Protein AF-A0AAN9YLI2-F1 (afdb_monomer)

InterPro domains:
  IPR013958 DASH complex subunit Dad1 [PF08649] (15-69)
  IPR013958 DASH complex subunit Dad1 [PTHR28025] (3-88)

Solvent-accessible surface area (backbone atoms only — not comparable to full-atom values): 8204 Å² total; per-residue (Å²): 133,84,82,82,79,77,79,74,50,72,69,58,53,52,52,51,51,53,53,50,52,52,51,51,52,51,49,50,54,51,48,54,52,50,53,54,49,51,56,50,49,50,55,51,49,52,51,51,50,55,57,55,59,66,45,52,64,55,52,54,50,52,54,50,48,51,55,52,54,57,51,72,78,44,90,67,84,81,95,80,81,86,80,85,76,88,75,81,84,74,87,72,88,82,75,90,77,82,89,85,90,80,88,88,88,85,89,85,91,80,81,90,83,87,83,90,80,85,83,88,134

Structure (mmCIF, N/CA/C/O backbone):
data_AF-A0AAN9YLI2-F1
#
_entry.id   AF-A0AAN9YLI2-F1
#
loop_
_atom_site.group_PDB
_atom_site.id
_atom_site.type_symbol
_atom_site.label_atom_id
_atom_site.label_alt_id
_atom_site.label_comp_id
_atom_site.label_asym_id
_atom_site.label_entity_id
_atom_site.label_seq_id
_atom_site.pdbx_PDB_ins_code
_atom_site.Cartn_x
_atom_site.Cartn_y
_atom_site.Cartn_z
_atom_site.occupancy
_atom_site.B_iso_or_equiv
_atom_site.auth_seq_id
_atom_site.auth_comp_id
_atom_site.auth_asym_id
_atom_site.auth_atom_id
_atom_site.pdbx_PDB_model_num
ATOM 1 N N . MET A 1 1 ? 0.345 6.510 54.091 1.00 55.94 1 MET A N 1
ATOM 2 C CA . MET A 1 1 ? -0.099 6.912 52.740 1.00 55.94 1 MET A CA 1
ATOM 3 C C . MET A 1 1 ? -1.144 5.903 52.299 1.00 55.94 1 MET A C 1
ATOM 5 O O . MET A 1 1 ? -0.810 4.732 52.203 1.00 55.94 1 MET A O 1
ATOM 9 N N . ALA A 1 2 ? -2.412 6.303 52.198 1.00 44.94 2 ALA A N 1
ATOM 10 C CA . ALA A 1 2 ? -3.506 5.386 51.888 1.00 44.94 2 ALA A CA 1
ATOM 11 C C . ALA A 1 2 ? -3.611 5.195 50.369 1.00 44.94 2 ALA A C 1
ATOM 13 O O . ALA A 1 2 ? -3.833 6.158 49.639 1.00 44.94 2 ALA A O 1
ATOM 14 N N . THR A 1 3 ? -3.440 3.959 49.907 1.00 52.34 3 THR A N 1
ATOM 15 C CA . THR A 1 3 ? -3.709 3.551 48.526 1.00 52.34 3 THR A CA 1
ATOM 16 C C . THR A 1 3 ? -5.212 3.649 48.276 1.00 52.34 3 THR A C 1
ATOM 18 O O . THR A 1 3 ? -5.990 2.857 48.809 1.00 52.34 3 THR A O 1
ATOM 21 N N . THR A 1 4 ? -5.644 4.632 47.490 1.00 53.22 4 THR A N 1
ATOM 22 C CA . THR A 1 4 ? -7.037 4.759 47.050 1.00 53.22 4 THR A CA 1
ATOM 23 C C . THR A 1 4 ? -7.334 3.657 46.037 1.00 53.22 4 THR A C 1
ATOM 25 O O . THR A 1 4 ? -7.030 3.795 44.854 1.00 53.22 4 THR A O 1
ATOM 28 N N . THR A 1 5 ? -7.903 2.544 46.498 1.00 59.53 5 THR A N 1
ATOM 29 C CA . THR A 1 5 ? -8.489 1.537 45.606 1.00 59.53 5 THR A CA 1
ATOM 30 C C . THR A 1 5 ? -9.765 2.141 45.028 1.00 59.53 5 THR A C 1
ATOM 32 O O . THR A 1 5 ? -10.775 2.265 45.717 1.00 59.53 5 THR A O 1
ATOM 35 N N . SER A 1 6 ? -9.694 2.608 43.785 1.00 60.03 6 SER A N 1
ATOM 36 C CA . SER A 1 6 ? -10.828 3.118 43.023 1.00 60.03 6 SER A CA 1
ATOM 37 C C . SER A 1 6 ? -11.744 1.952 42.652 1.00 60.03 6 SER A C 1
ATOM 39 O O . SER A 1 6 ? -11.537 1.262 41.658 1.00 60.03 6 SER A O 1
ATOM 41 N N . THR A 1 7 ? -12.762 1.709 43.475 1.00 61.25 7 THR A N 1
ATOM 42 C CA . THR A 1 7 ? -13.832 0.749 43.186 1.00 61.25 7 THR A CA 1
ATOM 43 C C . THR A 1 7 ? -14.615 1.241 41.965 1.00 61.25 7 THR A C 1
ATOM 45 O O . THR A 1 7 ? -15.494 2.094 42.082 1.00 61.25 7 THR A O 1
ATOM 48 N N . SER A 1 8 ? -14.269 0.758 40.769 1.00 64.88 8 SER A N 1
ATOM 49 C CA . SER A 1 8 ? -15.009 1.062 39.545 1.00 64.88 8 SER A CA 1
ATOM 50 C C . SER A 1 8 ? -16.401 0.432 39.622 1.00 64.88 8 SER A C 1
ATOM 52 O O . SER A 1 8 ? -16.560 -0.776 39.804 1.00 64.88 8 SER A O 1
ATOM 54 N N . THR A 1 9 ? -17.447 1.253 39.524 1.00 74.94 9 THR A N 1
ATOM 55 C CA . THR A 1 9 ? -18.830 0.767 39.477 1.00 74.94 9 THR A CA 1
ATOM 56 C C . THR A 1 9 ? -19.055 -0.034 38.190 1.00 74.94 9 THR A C 1
ATOM 58 O O . THR A 1 9 ? -18.521 0.339 37.142 1.00 74.94 9 THR A O 1
ATOM 61 N N . PRO A 1 10 ? -19.877 -1.098 38.204 1.00 78.44 10 PRO A N 1
ATOM 62 C CA . PRO A 1 10 ? -20.119 -1.941 37.028 1.00 78.44 10 PRO A CA 1
ATOM 63 C C . PRO A 1 10 ? -20.593 -1.156 35.791 1.00 78.44 10 PRO A C 1
ATOM 65 O O . PRO A 1 10 ? -20.222 -1.502 34.674 1.00 78.44 10 PRO A O 1
ATOM 68 N N . ALA A 1 11 ? -21.316 -0.046 35.980 1.00 79.31 11 ALA A N 1
ATOM 69 C CA . ALA A 1 11 ? -21.704 0.867 34.901 1.00 79.31 11 ALA A CA 1
ATOM 70 C C . ALA A 1 11 ? -20.503 1.571 34.235 1.00 79.31 11 ALA A C 1
ATOM 72 O O . ALA A 1 11 ? -20.458 1.682 33.013 1.00 79.31 11 ALA A O 1
ATOM 73 N N . SER A 1 12 ? -19.501 1.997 35.015 1.00 82.19 12 SER A N 1
ATOM 74 C CA . SER A 1 12 ? -18.269 2.580 34.463 1.00 82.19 12 SER A CA 1
ATOM 75 C C . SER A 1 12 ? -17.465 1.543 33.680 1.00 82.19 12 SER A C 1
ATOM 77 O O . SER A 1 12 ? -17.004 1.827 32.580 1.00 82.19 12 SER A O 1
ATOM 79 N N . ARG A 1 13 ? -17.378 0.305 34.187 1.00 86.62 13 ARG A N 1
ATOM 80 C CA . ARG A 1 13 ? -16.730 -0.807 33.479 1.00 86.62 13 ARG A CA 1
ATOM 81 C C . ARG A 1 13 ? -17.413 -1.116 32.143 1.00 86.62 13 ARG A C 1
ATOM 83 O O . ARG A 1 13 ? -16.719 -1.293 31.149 1.00 86.62 13 ARG A O 1
ATOM 90 N N . ALA A 1 14 ? -18.746 -1.154 32.113 1.00 90.56 14 ALA A N 1
ATOM 91 C CA . ALA A 1 14 ? -19.507 -1.387 30.885 1.00 90.56 14 ALA A CA 1
ATOM 92 C C . ALA A 1 14 ? -19.271 -0.285 29.837 1.00 90.56 14 ALA A C 1
ATOM 94 O O . ALA A 1 14 ? -19.071 -0.586 28.663 1.00 90.56 14 ALA A O 1
ATOM 95 N N . TYR A 1 15 ? -19.215 0.977 30.273 1.00 94.94 15 TYR A N 1
ATOM 96 C CA . TYR A 1 15 ? -18.879 2.109 29.408 1.00 94.94 15 TYR A CA 1
ATOM 97 C C . TYR A 1 15 ? -17.466 1.987 28.808 1.00 94.94 15 TYR A C 1
ATOM 99 O O . TYR A 1 15 ? -17.289 2.168 27.603 1.00 94.94 15 TYR A O 1
ATOM 107 N N . PHE A 1 16 ? -16.465 1.616 29.617 1.00 95.56 16 PHE A N 1
ATOM 108 C CA . PHE 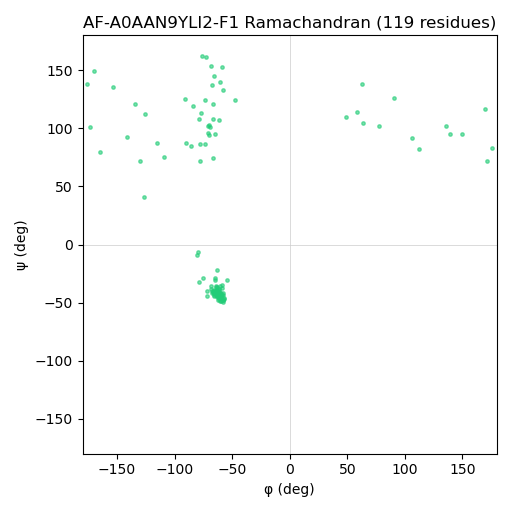A 1 16 ? -15.102 1.399 29.117 1.00 95.56 16 PHE A CA 1
ATOM 109 C C . PHE A 1 16 ? -15.023 0.256 28.102 1.00 95.56 16 PHE A C 1
ATOM 111 O O . PHE A 1 16 ? -14.323 0.391 27.101 1.00 95.56 16 PHE A O 1
ATOM 118 N N . GLU A 1 17 ? -15.753 -0.842 28.315 1.00 95.12 17 GLU A N 1
ATOM 119 C CA . GLU A 1 17 ? -15.755 -1.964 27.370 1.00 95.12 17 GLU A CA 1
ATOM 120 C C . GLU A 1 17 ? -16.425 -1.590 26.042 1.00 95.12 17 GLU A C 1
ATOM 122 O O . GLU A 1 17 ? -15.926 -1.940 24.974 1.00 95.12 17 GLU A O 1
ATOM 127 N N . GLN A 1 18 ? -17.504 -0.804 26.089 1.00 96.75 18 GLN A N 1
ATOM 128 C CA . GLN A 1 18 ? -18.143 -0.273 24.886 1.00 96.75 18 GLN A CA 1
ATOM 129 C C . GLN A 1 18 ? -17.186 0.626 24.093 1.00 96.75 18 GLN A C 1
ATOM 131 O O . GLN A 1 18 ? -17.057 0.473 22.877 1.00 96.75 18 GLN A O 1
ATOM 136 N N . GLN A 1 19 ? -16.494 1.548 24.768 1.00 97.25 19 GLN A N 1
ATOM 137 C CA . GLN A 1 19 ? -15.560 2.457 24.105 1.00 97.25 19 GLN A CA 1
ATOM 138 C C . GLN A 1 19 ? -14.326 1.718 23.572 1.00 97.25 19 GLN A C 1
ATOM 140 O O . GLN A 1 19 ? -13.855 2.018 22.476 1.00 97.25 19 GLN A O 1
ATOM 145 N N . ARG A 1 20 ? -13.852 0.697 24.293 1.00 96.44 20 ARG A N 1
ATOM 146 C CA . ARG A 1 20 ? -12.822 -0.227 23.809 1.00 96.44 20 ARG A CA 1
ATOM 147 C C . ARG A 1 20 ? -13.279 -0.949 22.541 1.00 96.44 20 ARG A C 1
ATOM 149 O O . ARG A 1 20 ? -12.516 -1.001 21.584 1.00 96.44 20 ARG A O 1
ATOM 156 N N . GLY A 1 21 ? -14.508 -1.464 22.513 1.00 96.88 21 GLY A N 1
ATOM 157 C CA . GLY A 1 21 ? -15.085 -2.103 21.330 1.00 96.88 21 GLY A CA 1
ATOM 158 C C . GLY A 1 21 ? -15.158 -1.160 20.127 1.00 96.88 21 GLY A C 1
ATOM 159 O O . GLY A 1 21 ? -14.752 -1.542 19.032 1.00 96.88 21 GLY A O 1
ATOM 160 N N . ALA A 1 22 ? -15.592 0.086 20.341 1.00 97.50 22 ALA A N 1
ATOM 161 C CA . ALA A 1 22 ? -15.625 1.110 19.295 1.00 97.50 22 ALA A CA 1
ATOM 162 C C . ALA A 1 22 ? -14.223 1.405 18.733 1.00 97.50 22 ALA A C 1
ATOM 164 O O . ALA A 1 22 ? -14.023 1.340 17.523 1.00 97.50 22 ALA A O 1
ATOM 165 N N . LEU A 1 23 ? -13.235 1.628 19.608 1.00 98.25 23 LEU A N 1
ATOM 166 C CA . LEU A 1 23 ? -11.846 1.869 19.204 1.00 98.25 23 LEU A CA 1
ATOM 167 C C . LEU A 1 23 ? -11.241 0.672 18.461 1.00 98.25 23 LEU A C 1
ATOM 169 O O . LEU A 1 23 ? -10.537 0.856 17.475 1.00 98.25 23 LEU A O 1
ATOM 173 N N . ILE A 1 24 ? -11.525 -0.560 18.894 1.00 98.25 24 ILE A N 1
ATOM 174 C CA . ILE A 1 24 ? -11.076 -1.767 18.184 1.00 98.25 24 ILE A CA 1
ATOM 175 C C . ILE A 1 24 ? -11.709 -1.844 16.788 1.00 98.25 24 ILE A C 1
ATOM 177 O O . ILE A 1 24 ? -11.017 -2.196 15.835 1.00 98.25 24 ILE A O 1
ATOM 181 N N . GLY A 1 25 ? -12.987 -1.481 16.648 1.00 98.38 25 GLY A N 1
ATOM 182 C CA . GLY A 1 25 ? -13.658 -1.411 15.347 1.00 98.38 25 GLY A CA 1
ATOM 183 C C . GLY A 1 25 ? -13.041 -0.363 14.414 1.00 98.38 25 GLY A C 1
ATOM 184 O O . GLY A 1 25 ? -12.801 -0.641 13.237 1.00 98.38 25 GLY A O 1
ATOM 185 N N . GLU A 1 26 ? -12.713 0.817 14.942 1.00 98.25 26 GLU A N 1
ATOM 186 C CA . GLU A 1 26 ? -12.003 1.860 14.191 1.00 98.25 26 GLU A CA 1
ATOM 187 C C . GLU A 1 26 ? -10.603 1.397 13.766 1.00 98.25 26 GLU A C 1
ATOM 189 O O . GLU A 1 26 ? -10.215 1.572 12.608 1.00 98.25 26 GLU A O 1
ATOM 194 N N . ILE A 1 27 ? -9.868 0.740 14.670 1.00 98.25 27 ILE A N 1
ATOM 195 C CA . ILE A 1 27 ? -8.554 0.159 14.374 1.00 98.25 27 ILE A CA 1
ATOM 196 C C . ILE A 1 27 ? -8.674 -0.880 13.254 1.00 98.25 27 ILE A C 1
ATOM 198 O O . ILE A 1 27 ? -7.922 -0.802 12.284 1.00 98.25 27 ILE A O 1
ATOM 202 N N . ALA A 1 28 ? -9.631 -1.806 13.335 1.00 98.38 28 ALA A N 1
ATOM 203 C CA . ALA A 1 28 ? -9.853 -2.817 12.300 1.00 98.38 28 ALA A CA 1
ATOM 204 C C . ALA A 1 28 ? -10.124 -2.177 10.928 1.00 98.38 28 ALA A C 1
ATOM 206 O O . ALA A 1 28 ? -9.448 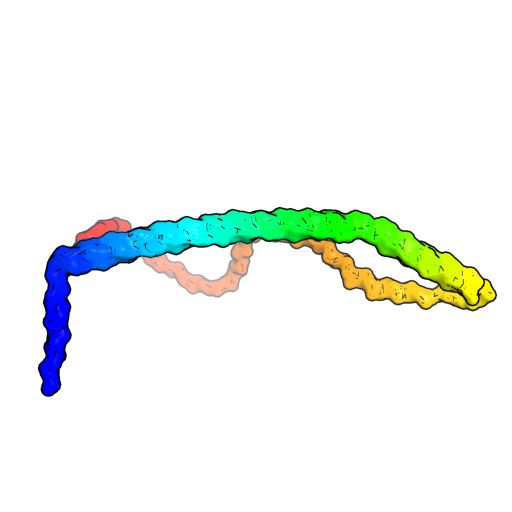-2.501 9.953 1.00 98.38 28 ALA A O 1
ATOM 207 N N . THR A 1 29 ? -11.012 -1.179 10.883 1.00 98.38 29 THR A N 1
ATOM 208 C CA . THR A 1 29 ? -11.314 -0.421 9.656 1.00 98.38 29 THR A CA 1
ATOM 209 C C . THR A 1 29 ? -10.062 0.271 9.100 1.00 98.38 29 THR A C 1
ATOM 211 O O . THR A 1 29 ? -9.797 0.250 7.898 1.00 98.38 29 THR A O 1
ATOM 214 N N . SER A 1 30 ? -9.239 0.863 9.971 1.00 98.19 30 SER A N 1
ATOM 215 C CA . SER A 1 30 ? -7.985 1.499 9.552 1.00 98.19 30 SER A CA 1
ATOM 216 C C . SER A 1 30 ? -6.983 0.492 8.970 1.00 98.19 30 SER A C 1
ATOM 218 O O . SER A 1 30 ? -6.319 0.793 7.977 1.00 98.19 30 SER A O 1
ATOM 220 N N . PHE A 1 31 ? -6.918 -0.725 9.520 1.00 98.12 31 PHE A N 1
ATOM 221 C CA . PHE A 1 31 ? -6.077 -1.795 8.988 1.00 98.12 31 PHE A CA 1
ATOM 222 C C . PHE A 1 31 ? -6.564 -2.291 7.628 1.00 98.12 31 PHE A C 1
ATOM 224 O O . PHE A 1 31 ? -5.740 -2.494 6.739 1.00 98.12 31 PHE A O 1
ATOM 231 N N . GLU A 1 32 ? -7.874 -2.420 7.421 1.00 98.38 32 GLU A N 1
ATOM 232 C CA . GLU A 1 32 ? -8.439 -2.753 6.108 1.00 98.38 32 GLU A CA 1
ATOM 233 C C . GLU A 1 32 ? -8.043 -1.716 5.049 1.00 98.38 32 GLU A C 1
ATOM 235 O O . GLU A 1 32 ? -7.602 -2.079 3.954 1.00 98.38 32 GLU A O 1
ATOM 240 N N . HIS A 1 33 ? -8.103 -0.425 5.391 1.00 98.44 33 HIS A N 1
ATOM 241 C CA . HIS A 1 33 ? -7.624 0.640 4.508 1.00 98.44 33 HIS A CA 1
ATOM 242 C C . HIS A 1 33 ? -6.123 0.522 4.214 1.00 98.44 33 HIS A C 1
ATOM 244 O O . HIS A 1 33 ? -5.714 0.670 3.061 1.00 98.44 33 HIS A O 1
ATOM 250 N N . VAL A 1 34 ? -5.289 0.235 5.219 1.00 98.50 34 VAL A N 1
ATOM 251 C CA . VAL A 1 34 ? -3.842 0.030 5.021 1.00 98.50 34 VAL A CA 1
ATOM 252 C C . VAL A 1 34 ? -3.578 -1.163 4.099 1.00 98.50 34 VAL A C 1
ATOM 254 O O . VAL A 1 34 ? -2.790 -1.034 3.163 1.00 98.50 34 VAL A O 1
ATOM 257 N N . LEU A 1 35 ? -4.268 -2.288 4.294 1.00 98.50 35 LEU A N 1
ATOM 258 C CA . LEU A 1 35 ? -4.139 -3.474 3.442 1.00 98.50 35 LEU A CA 1
ATOM 259 C C . LEU A 1 35 ? -4.553 -3.181 1.994 1.00 98.50 35 LEU A C 1
ATOM 261 O O . LEU A 1 35 ? -3.832 -3.533 1.057 1.00 98.50 35 LEU A O 1
ATOM 265 N N . ALA A 1 36 ? -5.671 -2.480 1.797 1.00 98.44 36 ALA A N 1
ATOM 266 C CA . ALA A 1 36 ? -6.107 -2.047 0.472 1.00 98.44 36 ALA A CA 1
ATOM 267 C C . ALA A 1 36 ? -5.073 -1.123 -0.195 1.00 98.44 36 ALA A C 1
ATOM 269 O O . ALA A 1 36 ? -4.765 -1.281 -1.381 1.00 98.44 36 ALA A O 1
ATOM 270 N N . ASN A 1 37 ? -4.491 -0.198 0.571 1.00 98.31 37 ASN A N 1
ATOM 271 C CA . ASN A 1 37 ? -3.457 0.713 0.087 1.00 98.31 37 ASN A CA 1
ATOM 272 C C . ASN A 1 37 ? -2.166 -0.022 -0.297 1.00 98.31 37 ASN A C 1
ATOM 274 O O . ASN A 1 37 ? -1.598 0.284 -1.344 1.00 98.31 37 ASN A O 1
ATOM 278 N N . ILE A 1 38 ? -1.726 -1.010 0.489 1.00 98.25 38 ILE A N 1
ATOM 279 C CA . ILE A 1 38 ? -0.545 -1.832 0.176 1.00 98.25 38 ILE A CA 1
ATOM 280 C C . ILE A 1 38 ? -0.772 -2.631 -1.108 1.00 98.25 38 ILE A C 1
ATOM 282 O O . ILE A 1 38 ? 0.081 -2.623 -1.994 1.00 98.25 38 ILE A O 1
ATOM 286 N N . ASN A 1 39 ? -1.942 -3.253 -1.258 1.00 97.94 39 ASN A N 1
ATOM 287 C CA . ASN A 1 39 ? -2.284 -3.985 -2.477 1.00 97.94 39 ASN A CA 1
ATOM 288 C C . ASN A 1 39 ? -2.296 -3.068 -3.709 1.00 97.94 39 ASN A C 1
ATOM 290 O O . ASN A 1 39 ? -1.824 -3.451 -4.780 1.00 97.94 39 ASN A O 1
ATOM 294 N N . LYS A 1 40 ? -2.797 -1.835 -3.566 1.00 98.25 40 LYS A N 1
ATOM 295 C CA . LYS A 1 40 ? -2.754 -0.833 -4.638 1.00 98.25 40 LYS A CA 1
ATOM 296 C C . LYS A 1 40 ? -1.321 -0.409 -4.964 1.00 98.25 40 LYS A C 1
ATOM 298 O O . LYS A 1 40 ? -0.972 -0.319 -6.137 1.00 98.25 40 LYS A O 1
ATOM 303 N N . LEU A 1 41 ? -0.499 -0.160 -3.946 1.00 98.12 41 LEU A N 1
ATOM 304 C CA . LEU A 1 41 ? 0.905 0.200 -4.122 1.00 98.12 41 LEU A CA 1
ATOM 305 C C . LEU A 1 41 ? 1.675 -0.901 -4.854 1.00 98.12 41 LEU A C 1
ATOM 307 O O . LEU A 1 41 ? 2.422 -0.595 -5.776 1.00 98.12 41 LEU A O 1
ATOM 311 N N . ASN A 1 42 ? 1.458 -2.163 -4.487 1.00 98.19 42 ASN A N 1
ATOM 312 C CA . ASN A 1 42 ? 2.102 -3.301 -5.132 1.00 98.19 42 ASN A CA 1
ATOM 313 C C . ASN A 1 42 ? 1.789 -3.341 -6.641 1.00 98.19 42 ASN A C 1
ATOM 315 O O . ASN A 1 42 ? 2.712 -3.317 -7.450 1.00 98.19 42 ASN A O 1
ATOM 319 N N . ARG A 1 43 ? 0.510 -3.224 -7.027 1.00 98.19 43 ARG A N 1
ATOM 320 C CA . ARG A 1 43 ? 0.111 -3.136 -8.447 1.00 98.19 43 ARG A CA 1
ATOM 321 C C . ARG A 1 43 ? 0.744 -1.950 -9.172 1.00 98.19 43 ARG A C 1
ATOM 323 O O . ARG A 1 43 ? 1.096 -2.054 -10.342 1.00 98.19 43 ARG A O 1
ATOM 330 N N . ASN A 1 44 ? 0.883 -0.813 -8.490 1.00 97.69 44 ASN A N 1
ATOM 331 C CA . ASN A 1 44 ? 1.551 0.350 -9.067 1.00 97.69 44 ASN A CA 1
ATOM 332 C C . ASN A 1 44 ? 3.045 0.081 -9.304 1.00 97.69 44 ASN A C 1
ATOM 334 O O . ASN A 1 44 ? 3.569 0.503 -10.329 1.00 97.69 44 ASN A O 1
ATOM 338 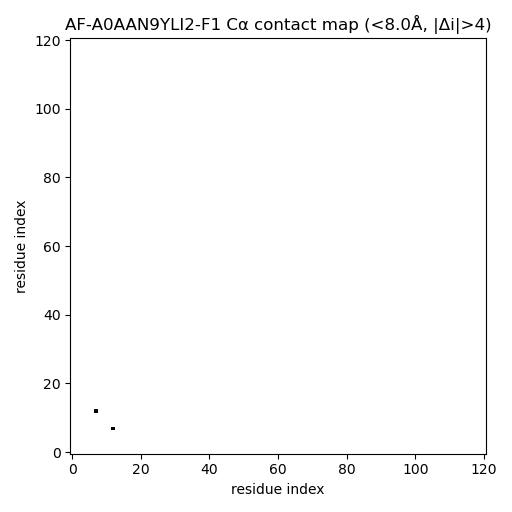N N . LEU A 1 45 ? 3.729 -0.615 -8.390 1.00 97.88 45 LEU A N 1
ATOM 339 C CA . LEU A 1 45 ? 5.133 -0.997 -8.567 1.00 97.88 45 LEU A CA 1
ATOM 340 C C . LEU A 1 45 ? 5.299 -1.988 -9.718 1.00 97.88 45 LEU A C 1
ATOM 342 O O . LEU A 1 45 ? 6.180 -1.794 -10.549 1.00 97.88 45 LEU A O 1
ATOM 346 N N . GLU A 1 46 ? 4.427 -2.990 -9.818 1.00 96.94 46 GLU A N 1
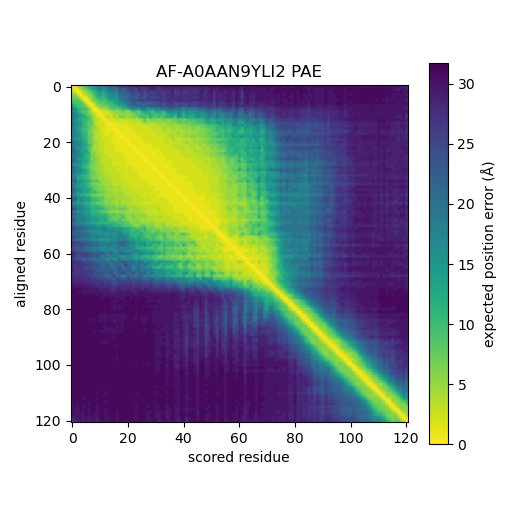ATOM 347 C CA . GLU A 1 46 ? 4.406 -3.917 -10.956 1.00 96.94 46 GLU A CA 1
ATOM 348 C C . GLU A 1 46 ? 4.204 -3.172 -12.281 1.00 96.94 46 GLU A C 1
ATOM 350 O O . GLU A 1 46 ? 4.928 -3.420 -13.244 1.00 96.94 46 GLU A O 1
ATOM 355 N N . ALA A 1 47 ? 3.281 -2.205 -12.323 1.00 96.19 47 ALA A N 1
ATOM 356 C CA . ALA A 1 47 ? 3.063 -1.372 -13.502 1.00 96.19 47 ALA A CA 1
ATOM 357 C C . ALA A 1 47 ? 4.298 -0.524 -13.855 1.00 96.19 47 ALA A C 1
ATOM 359 O O . ALA A 1 47 ? 4.660 -0.429 -15.026 1.00 96.19 47 ALA A O 1
ATOM 360 N N . VAL A 1 48 ? 4.970 0.068 -12.861 1.00 95.88 48 VAL A N 1
ATOM 361 C CA . VAL A 1 48 ? 6.204 0.843 -13.079 1.00 95.88 48 VAL A CA 1
ATOM 362 C C . VAL A 1 48 ? 7.341 -0.049 -13.577 1.00 95.88 48 VAL A C 1
ATOM 364 O O . VAL A 1 48 ? 8.046 0.350 -14.498 1.00 95.88 48 VAL A O 1
ATOM 367 N N . ILE A 1 49 ? 7.505 -1.253 -13.024 1.00 92.56 49 ILE A N 1
ATOM 368 C CA . ILE A 1 49 ? 8.511 -2.225 -13.483 1.00 92.56 49 ILE A CA 1
ATOM 369 C C . ILE A 1 49 ? 8.218 -2.657 -14.922 1.00 92.56 49 ILE A C 1
ATOM 371 O O . ILE A 1 49 ? 9.129 -2.684 -15.746 1.00 92.56 49 ILE A O 1
ATOM 375 N N . ALA A 1 50 ? 6.953 -2.941 -15.245 1.00 93.19 50 ALA A N 1
ATOM 376 C CA . ALA A 1 50 ? 6.546 -3.291 -16.601 1.00 93.19 50 ALA A CA 1
ATOM 377 C C . ALA A 1 50 ? 6.902 -2.177 -17.598 1.00 93.19 50 ALA A C 1
ATOM 379 O O . ALA A 1 50 ? 7.541 -2.454 -18.606 1.00 93.19 50 ALA A O 1
ATOM 380 N N . VAL A 1 51 ? 6.583 -0.916 -17.280 1.00 89.44 51 VAL A N 1
ATOM 381 C CA . VAL A 1 51 ? 6.985 0.243 -18.099 1.00 89.44 51 VAL A CA 1
ATOM 382 C C . VAL A 1 51 ? 8.510 0.397 -18.153 1.00 89.44 51 VAL A C 1
ATOM 384 O O . VAL A 1 51 ? 9.050 0.744 -19.197 1.00 89.44 51 VAL A O 1
ATOM 387 N N . GLY A 1 52 ? 9.218 0.114 -17.058 1.00 88.50 52 GLY A N 1
ATOM 388 C CA . GLY A 1 52 ? 10.681 0.120 -17.006 1.00 88.50 52 GLY A CA 1
ATOM 389 C C . GLY A 1 52 ? 11.317 -0.832 -18.022 1.00 88.50 52 GLY A C 1
ATOM 390 O O . GLY A 1 52 ? 12.264 -0.453 -18.707 1.00 88.50 52 GLY A O 1
ATOM 391 N N . ASN A 1 53 ? 10.751 -2.031 -18.179 1.00 89.31 53 ASN A N 1
ATOM 392 C CA . ASN A 1 53 ? 11.227 -3.016 -19.152 1.00 89.31 53 ASN A CA 1
ATOM 393 C C . ASN A 1 53 ? 11.053 -2.552 -20.608 1.00 89.31 53 ASN A C 1
ATOM 395 O O . ASN A 1 53 ? 11.880 -2.889 -21.455 1.00 89.31 53 ASN A O 1
ATOM 399 N N . GLU A 1 54 ? 10.038 -1.735 -20.906 1.00 90.50 54 GLU A N 1
ATOM 400 C CA . GLU A 1 54 ? 9.818 -1.189 -22.257 1.00 90.50 54 GLU A CA 1
ATOM 401 C C . GLU A 1 54 ? 10.974 -0.276 -22.720 1.00 90.50 54 GLU A C 1
ATOM 403 O O . GLU A 1 54 ? 11.211 -0.111 -23.921 1.00 90.50 54 GLU A O 1
ATOM 408 N N . PHE A 1 55 ? 11.762 0.274 -21.787 1.00 89.31 55 PHE A N 1
ATOM 409 C CA . PHE A 1 55 ? 12.940 1.084 -22.109 1.00 89.31 55 PHE A CA 1
ATOM 410 C C . PHE A 1 55 ? 14.187 0.269 -22.484 1.00 89.31 55 PHE A C 1
ATOM 412 O O . PHE A 1 55 ? 15.155 0.861 -22.958 1.00 89.31 55 PHE A O 1
ATOM 419 N N . SER A 1 56 ? 14.170 -1.066 -22.374 1.00 85.81 56 SER A N 1
ATOM 420 C CA . SER A 1 56 ? 15.293 -1.917 -22.815 1.00 85.81 56 SER A CA 1
ATOM 421 C C . SER A 1 56 ? 15.602 -1.740 -24.311 1.00 85.81 56 SER A C 1
ATOM 423 O O . SER A 1 56 ? 16.759 -1.713 -24.727 1.00 85.81 56 SER A O 1
ATOM 425 N N . SER A 1 57 ? 14.572 -1.515 -25.133 1.00 85.50 57 SER A N 1
ATOM 426 C CA . SER A 1 57 ? 14.754 -1.195 -26.555 1.00 85.50 57 SER A CA 1
ATOM 427 C C . SER A 1 57 ? 15.495 0.133 -26.775 1.00 85.50 57 SER A C 1
ATOM 429 O O . SER A 1 57 ? 16.304 0.246 -27.693 1.00 85.50 57 SER A O 1
ATOM 431 N N . VAL A 1 58 ? 15.264 1.126 -25.911 1.00 88.25 58 VAL A N 1
ATOM 432 C CA . VAL A 1 58 ? 15.932 2.435 -25.953 1.00 88.25 58 VAL A CA 1
ATOM 433 C C . VAL A 1 58 ? 17.388 2.310 -25.508 1.00 88.25 58 VAL A C 1
ATOM 435 O O . VAL A 1 58 ? 18.264 2.896 -26.135 1.00 88.25 58 VAL A O 1
ATOM 438 N N . GLU A 1 59 ? 17.668 1.509 -24.483 1.00 87.25 59 GLU A N 1
ATOM 439 C CA . GLU A 1 59 ? 19.036 1.179 -24.060 1.00 87.25 59 GLU A CA 1
ATOM 440 C C . GLU A 1 59 ? 19.844 0.537 -25.200 1.00 87.25 59 GLU A C 1
ATOM 442 O O . GLU A 1 59 ? 20.946 0.993 -25.512 1.00 87.25 59 GLU A O 1
ATOM 447 N N . ALA A 1 60 ? 19.269 -0.450 -25.895 1.00 89.25 60 ALA A N 1
ATOM 448 C CA . ALA A 1 60 ? 19.914 -1.087 -27.043 1.00 89.25 60 ALA A CA 1
ATOM 449 C C . ALA A 1 60 ? 20.207 -0.091 -28.182 1.00 89.25 60 ALA A C 1
ATOM 451 O O . ALA A 1 60 ? 21.246 -0.178 -28.844 1.00 89.25 60 ALA A O 1
ATOM 452 N N . LEU A 1 61 ? 19.319 0.886 -28.401 1.00 88.56 61 LEU A N 1
ATOM 453 C CA . LEU A 1 61 ? 19.532 1.948 -29.386 1.00 88.56 61 LEU A CA 1
ATOM 454 C C . LEU A 1 61 ? 20.679 2.881 -28.989 1.00 88.56 61 LEU A C 1
ATOM 456 O O . LEU A 1 61 ? 21.493 3.220 -29.846 1.00 88.56 61 LEU A O 1
ATOM 460 N N . TRP A 1 62 ? 20.786 3.260 -27.714 1.00 91.75 62 TRP A N 1
ATOM 461 C CA . TRP A 1 62 ? 21.914 4.067 -27.239 1.00 91.75 62 TRP A CA 1
ATOM 462 C C . TRP A 1 62 ? 23.240 3.307 -27.314 1.00 91.75 62 TRP A C 1
ATOM 464 O O . TRP A 1 62 ? 24.226 3.881 -27.766 1.00 91.75 62 TRP A O 1
ATOM 474 N N . SER A 1 63 ? 23.254 2.013 -26.989 1.00 88.50 63 SER A N 1
ATOM 475 C CA . SER A 1 63 ? 24.435 1.155 -27.169 1.00 88.50 63 SER A CA 1
ATOM 476 C C . SER A 1 63 ? 24.849 1.047 -28.644 1.00 88.50 63 SER A C 1
ATOM 478 O O . SER A 1 63 ? 26.031 1.136 -28.988 1.00 88.50 63 SER A O 1
ATOM 480 N N . THR A 1 64 ? 23.871 0.931 -29.545 1.00 85.75 64 THR A N 1
ATOM 481 C CA . THR A 1 64 ? 24.124 0.925 -30.993 1.00 85.75 64 THR A CA 1
ATOM 482 C C . THR A 1 64 ? 24.695 2.264 -31.454 1.00 85.75 64 THR A C 1
ATOM 484 O O . THR A 1 64 ? 25.645 2.291 -32.232 1.00 85.75 64 THR A O 1
ATOM 487 N N . PHE A 1 65 ? 24.142 3.374 -30.964 1.00 87.19 65 PHE A N 1
ATOM 488 C CA . PHE A 1 65 ? 24.630 4.713 -31.273 1.00 87.19 65 PHE A CA 1
ATOM 489 C C . PHE A 1 65 ? 26.070 4.916 -30.789 1.00 87.19 65 PHE A C 1
ATOM 491 O O . PHE A 1 65 ? 26.911 5.339 -31.576 1.00 87.19 65 PHE A O 1
ATOM 498 N N . GLU A 1 66 ? 26.381 4.548 -29.544 1.00 87.06 66 GLU A N 1
ATOM 499 C CA . GLU A 1 66 ? 27.746 4.593 -29.005 1.00 87.06 66 GLU A CA 1
ATOM 500 C C . GLU A 1 66 ? 28.711 3.766 -29.862 1.00 87.06 66 GLU A C 1
ATOM 502 O O . GLU A 1 66 ? 29.764 4.257 -30.259 1.00 87.06 66 GLU A O 1
ATOM 507 N N . THR A 1 67 ? 28.313 2.548 -30.234 1.00 86.69 67 THR A N 1
ATOM 508 C CA . THR A 1 67 ? 29.119 1.668 -31.093 1.00 86.69 67 THR A CA 1
ATOM 509 C C . THR A 1 67 ? 29.381 2.287 -32.470 1.00 86.69 67 THR A C 1
ATOM 511 O O . THR A 1 67 ? 30.473 2.138 -33.015 1.00 86.69 67 THR A O 1
ATOM 514 N N . VAL A 1 68 ? 28.398 2.981 -33.055 1.00 85.00 68 VAL A N 1
ATOM 515 C CA . VAL A 1 68 ? 28.541 3.648 -34.361 1.00 85.00 68 VAL A CA 1
ATOM 516 C C . VAL A 1 68 ? 29.444 4.876 -34.257 1.00 85.00 68 VAL A C 1
ATOM 518 O O . VAL A 1 68 ? 30.344 5.022 -35.080 1.00 85.00 68 VAL A O 1
ATOM 521 N N . MET A 1 69 ? 29.275 5.702 -33.225 1.00 84.19 69 MET A N 1
ATOM 522 C CA . MET A 1 69 ? 30.128 6.873 -32.997 1.00 84.19 69 MET A CA 1
ATOM 523 C C . MET A 1 69 ? 31.581 6.467 -32.706 1.00 84.19 69 MET A C 1
ATOM 525 O O . MET A 1 69 ? 32.505 7.025 -33.291 1.00 84.19 69 MET A O 1
ATOM 529 N N . ALA A 1 70 ? 31.793 5.428 -31.892 1.00 78.38 70 ALA A N 1
ATOM 530 C CA . ALA A 1 70 ? 33.121 4.876 -31.622 1.00 78.38 70 ALA A CA 1
ATOM 531 C C . ALA A 1 70 ? 33.777 4.262 -32.873 1.00 78.38 70 ALA A C 1
ATOM 533 O O . ALA A 1 70 ? 35.001 4.247 -32.996 1.00 78.38 70 ALA A O 1
ATOM 534 N N . LYS A 1 71 ? 32.973 3.761 -33.820 1.00 71.94 71 LYS A N 1
ATOM 535 C CA . LYS A 1 71 ? 33.455 3.194 -35.085 1.00 71.94 71 LYS A CA 1
ATOM 536 C C . LYS A 1 71 ? 33.831 4.265 -36.112 1.00 71.94 71 LYS A C 1
ATOM 538 O O . LYS A 1 71 ? 34.754 4.036 -36.888 1.00 71.94 71 LYS A O 1
ATOM 543 N N . GLU A 1 72 ? 33.151 5.411 -36.123 1.00 64.12 72 GLU A N 1
ATOM 544 C CA . GLU A 1 72 ? 33.483 6.540 -37.008 1.00 64.12 72 GLU A CA 1
ATOM 545 C C . GLU A 1 72 ? 34.722 7.317 -36.534 1.00 64.12 72 GLU A C 1
ATOM 547 O O . GLU A 1 72 ? 35.472 7.840 -37.357 1.00 64.12 72 GLU A O 1
ATOM 552 N N . GLU A 1 73 ? 34.997 7.334 -35.228 1.00 61.34 73 GLU A N 1
ATOM 553 C CA . GLU A 1 73 ? 36.221 7.925 -34.661 1.00 61.34 73 GLU A CA 1
ATOM 554 C C . GLU A 1 73 ? 37.451 6.993 -34.752 1.00 61.34 73 GLU A C 1
ATOM 556 O O . GLU A 1 73 ? 38.576 7.424 -34.495 1.00 61.34 73 GLU A O 1
ATOM 561 N N . GLY A 1 74 ? 37.252 5.727 -35.143 1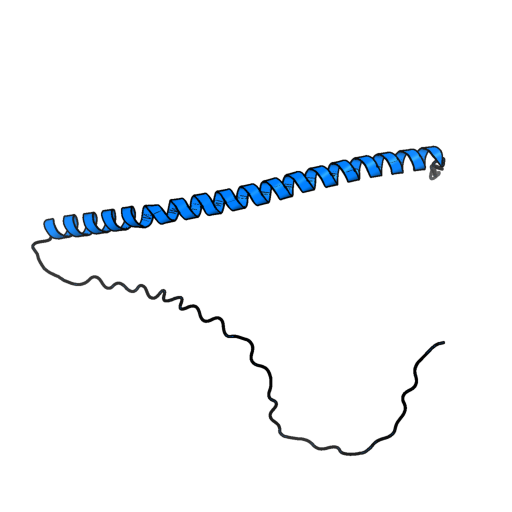.00 54.47 74 GLY A N 1
ATOM 562 C CA . GLY A 1 74 ? 38.227 4.639 -35.039 1.00 54.47 74 GLY A CA 1
ATOM 563 C C . GLY A 1 74 ? 38.516 3.885 -36.340 1.00 54.47 74 GLY A C 1
ATOM 564 O O . GLY A 1 74 ? 38.678 2.663 -36.313 1.00 54.47 74 GLY A O 1
ATOM 565 N N . GLU A 1 75 ? 38.641 4.570 -37.481 1.00 50.44 75 GLU A N 1
ATOM 566 C CA . GLU A 1 75 ? 39.418 4.024 -38.607 1.00 50.44 75 GLU A CA 1
ATOM 567 C C . GLU A 1 75 ? 40.909 3.951 -38.208 1.00 50.44 75 GLU A C 1
ATOM 569 O O . GLU A 1 75 ? 41.734 4.771 -38.606 1.00 50.44 75 GLU A O 1
ATOM 574 N N . GLY A 1 76 ? 41.244 2.979 -37.354 1.00 49.06 76 GLY A N 1
ATOM 575 C CA . GLY A 1 76 ? 42.576 2.800 -36.785 1.00 49.06 76 GLY A CA 1
ATOM 576 C C . GLY A 1 76 ? 42.628 1.744 -35.680 1.00 49.06 76 GLY A C 1
ATOM 577 O O . GLY A 1 76 ? 42.826 2.095 -34.530 1.00 49.06 76 GLY A O 1
ATOM 578 N N . GLU A 1 77 ? 42.499 0.473 -36.078 1.00 48.53 77 GLU A N 1
ATOM 579 C CA . GLU A 1 77 ? 43.037 -0.734 -35.414 1.00 48.53 77 GLU A CA 1
ATOM 580 C C . GLU A 1 77 ? 42.559 -1.114 -33.990 1.00 48.53 77 GLU A C 1
ATOM 582 O O . GLU A 1 77 ? 42.528 -0.320 -33.062 1.00 48.53 77 GLU A O 1
ATOM 587 N N . GLY A 1 78 ? 42.323 -2.420 -33.786 1.00 43.44 78 GLY A N 1
ATOM 588 C CA . GLY A 1 78 ? 42.421 -3.040 -32.457 1.00 43.44 78 GLY A CA 1
ATOM 589 C C . GLY A 1 78 ? 41.110 -3.529 -31.850 1.00 43.44 78 GLY A C 1
ATOM 590 O O . GLY A 1 78 ? 40.512 -2.902 -30.986 1.00 43.44 78 GLY A O 1
ATOM 591 N N . GLN A 1 79 ? 40.708 -4.725 -32.260 1.00 54.25 79 GLN A N 1
ATOM 592 C CA . GLN A 1 79 ? 39.788 -5.581 -31.526 1.00 54.25 79 GLN A CA 1
ATOM 593 C C . GLN A 1 79 ? 40.398 -5.935 -30.161 1.00 54.25 79 GLN A C 1
ATOM 595 O O . GLN A 1 79 ? 41.314 -6.740 -30.133 1.00 54.25 79 GLN A O 1
ATOM 600 N N . GLU A 1 80 ? 39.904 -5.369 -29.055 1.00 53.75 80 GLU A N 1
ATOM 601 C CA . GLU A 1 80 ? 40.113 -5.897 -27.694 1.00 53.75 80 GLU A CA 1
ATOM 602 C C . GLU A 1 80 ? 39.127 -5.251 -26.697 1.00 53.75 80 GLU A C 1
ATOM 604 O O . GLU A 1 80 ? 39.440 -4.331 -25.950 1.00 53.75 80 GLU A O 1
ATOM 609 N N . GLY A 1 81 ? 37.889 -5.750 -26.697 1.00 45.22 81 GLY A N 1
ATOM 610 C CA . GLY A 1 81 ? 36.891 -5.495 -25.658 1.00 45.22 81 GLY A CA 1
ATOM 611 C C . GLY A 1 81 ? 36.567 -6.806 -24.954 1.00 45.22 81 GLY A C 1
ATOM 612 O O . GLY A 1 81 ? 35.682 -7.545 -25.374 1.00 45.22 81 GLY A O 1
ATOM 613 N N . ARG A 1 82 ? 37.351 -7.134 -23.929 1.00 53.50 82 ARG A N 1
ATOM 614 C CA . ARG A 1 82 ? 37.119 -8.259 -23.023 1.00 53.50 82 ARG A CA 1
ATOM 615 C C . ARG A 1 82 ? 35.892 -7.953 -22.163 1.00 53.50 82 ARG A C 1
ATOM 617 O O . ARG A 1 82 ? 36.000 -7.205 -21.198 1.00 53.50 82 ARG A O 1
ATOM 624 N N . ASP A 1 83 ? 34.753 -8.538 -22.514 1.00 46.25 83 ASP A N 1
ATOM 625 C CA . ASP A 1 83 ? 33.541 -8.503 -21.695 1.00 46.25 83 ASP A CA 1
ATOM 626 C C . ASP A 1 83 ? 33.538 -9.712 -20.740 1.00 46.25 83 ASP A C 1
ATOM 628 O O . ASP A 1 83 ? 33.060 -10.804 -21.056 1.00 46.25 83 ASP A O 1
ATOM 632 N N . ASP A 1 84 ? 34.169 -9.540 -19.576 1.00 49.72 84 ASP A N 1
ATOM 633 C CA . ASP A 1 84 ? 34.020 -10.444 -18.432 1.00 49.72 84 ASP A CA 1
ATOM 634 C C . ASP A 1 84 ? 32.676 -10.137 -17.733 1.00 49.72 84 ASP A C 1
ATOM 636 O O . ASP A 1 84 ? 32.649 -9.605 -16.626 1.00 49.72 84 ASP A O 1
ATOM 640 N N . ASN A 1 85 ? 31.548 -10.503 -18.351 1.00 44.12 85 ASN A N 1
ATOM 641 C CA . ASN A 1 85 ? 30.245 -10.539 -17.678 1.00 44.12 85 ASN A CA 1
ATOM 642 C C . ASN A 1 85 ? 29.782 -11.989 -17.476 1.00 44.12 85 ASN A C 1
ATOM 644 O O . ASN A 1 85 ? 28.905 -12.516 -18.164 1.00 44.12 85 ASN A O 1
ATOM 648 N N . LYS A 1 86 ? 30.389 -12.667 -16.496 1.00 49.41 86 LYS A N 1
ATOM 649 C CA . LYS A 1 86 ? 29.812 -13.884 -15.914 1.00 49.41 86 LYS A CA 1
ATOM 650 C C . LYS A 1 86 ? 28.705 -13.487 -14.939 1.00 49.41 86 LYS A C 1
ATOM 652 O O . LYS A 1 86 ? 28.938 -13.420 -13.738 1.00 49.41 86 LYS A O 1
ATOM 657 N N . HIS A 1 87 ? 27.493 -13.311 -15.449 1.00 39.81 87 HIS A N 1
ATOM 658 C CA . HIS A 1 87 ? 26.277 -13.474 -14.654 1.00 39.81 87 HIS A CA 1
ATOM 659 C C . HIS A 1 87 ? 25.309 -14.394 -15.401 1.00 39.81 87 HIS A C 1
ATOM 661 O O . HIS A 1 87 ? 24.286 -13.992 -15.941 1.00 39.81 87 HIS A O 1
ATOM 667 N N . ALA A 1 88 ? 25.671 -15.677 -15.437 1.00 42.34 88 ALA A N 1
ATOM 668 C CA . ALA A 1 88 ? 24.718 -16.744 -15.683 1.00 42.34 88 ALA A CA 1
ATOM 669 C C . ALA A 1 88 ? 24.083 -17.129 -14.337 1.00 42.34 88 ALA A C 1
ATOM 671 O O . ALA A 1 88 ? 24.534 -18.065 -13.681 1.00 42.34 88 ALA A O 1
ATOM 672 N N . GLU A 1 89 ? 23.038 -16.410 -13.916 1.00 45.47 89 GLU A N 1
ATOM 673 C CA . GLU A 1 89 ? 22.030 -17.019 -13.043 1.00 45.47 89 GLU A CA 1
ATOM 674 C C . GLU A 1 89 ? 21.192 -17.966 -13.906 1.00 45.47 89 GLU A C 1
ATOM 676 O O . GLU A 1 89 ? 20.161 -17.611 -14.479 1.00 45.47 89 GLU A O 1
ATOM 681 N N . ALA A 1 90 ? 21.674 -19.200 -14.032 1.00 40.31 90 ALA A N 1
ATOM 682 C CA . ALA A 1 90 ? 20.836 -20.306 -14.450 1.00 40.31 90 ALA A CA 1
ATOM 683 C C . ALA A 1 90 ? 20.017 -20.750 -13.234 1.00 40.31 90 ALA A C 1
ATOM 685 O O . ALA A 1 90 ? 20.533 -21.340 -12.288 1.00 40.31 90 ALA A O 1
ATOM 686 N N . ARG A 1 91 ? 18.722 -20.437 -13.281 1.00 45.53 91 ARG A N 1
ATOM 687 C CA . ARG A 1 91 ? 17.687 -21.045 -12.445 1.00 45.53 91 ARG A CA 1
ATOM 688 C C . ARG A 1 91 ? 17.824 -22.570 -12.458 1.00 45.53 91 ARG A C 1
ATOM 690 O O . ARG A 1 91 ? 17.716 -23.184 -13.516 1.00 45.53 91 ARG A O 1
ATOM 697 N N . GLY A 1 92 ? 17.947 -23.156 -11.276 1.00 33.12 92 GLY A N 1
ATOM 698 C CA . GLY A 1 92 ? 17.697 -24.568 -11.016 1.00 33.12 92 GLY A CA 1
ATOM 699 C C . GLY A 1 92 ? 17.023 -24.685 -9.657 1.00 33.12 92 GLY A C 1
ATOM 700 O O . GLY A 1 92 ? 17.697 -24.691 -8.635 1.00 33.12 92 GLY A O 1
ATOM 701 N N . TYR A 1 93 ? 15.689 -24.697 -9.644 1.00 38.00 93 TYR A N 1
ATOM 702 C CA . TYR A 1 93 ? 14.933 -25.169 -8.489 1.00 38.00 93 TYR A CA 1
ATOM 703 C C . TYR A 1 93 ? 15.149 -26.683 -8.427 1.00 38.00 93 TYR A C 1
ATOM 705 O O . TYR A 1 93 ? 14.589 -27.405 -9.248 1.00 38.00 93 TYR A O 1
ATOM 713 N N . GLU A 1 94 ? 16.001 -27.149 -7.514 1.00 41.62 94 GLU A N 1
ATOM 714 C CA . GLU A 1 94 ? 16.062 -28.568 -7.174 1.00 41.62 94 GLU A CA 1
ATOM 715 C C . GLU A 1 94 ? 14.882 -28.907 -6.262 1.00 41.62 94 GLU A C 1
ATOM 717 O O . GLU A 1 94 ? 14.721 -28.401 -5.150 1.00 41.62 94 GLU A O 1
ATOM 722 N N . GLU A 1 95 ? 14.016 -29.722 -6.846 1.00 40.78 95 GLU A N 1
ATOM 723 C CA . GLU A 1 95 ? 12.885 -30.419 -6.269 1.00 40.78 95 GLU A CA 1
ATOM 724 C C . GLU A 1 95 ? 13.364 -31.373 -5.162 1.00 40.78 95 GLU A C 1
ATOM 726 O O . GLU A 1 95 ? 14.412 -32.010 -5.279 1.00 40.78 95 GLU A O 1
ATOM 731 N N . GLY A 1 96 ? 12.601 -31.443 -4.069 1.00 46.72 96 GLY A N 1
ATOM 732 C CA . GLY A 1 96 ? 12.882 -32.321 -2.939 1.00 46.72 96 GLY A CA 1
ATOM 733 C C . GLY A 1 96 ? 12.947 -33.792 -3.353 1.00 46.72 96 GLY A C 1
ATOM 734 O O . GLY A 1 96 ? 12.064 -34.291 -4.046 1.00 46.72 96 GLY A O 1
ATOM 735 N N . GLY A 1 97 ? 13.994 -34.473 -2.890 1.00 36.59 97 GLY A N 1
ATOM 736 C CA . GLY A 1 97 ? 14.175 -35.913 -3.005 1.00 36.59 97 GLY A CA 1
ATOM 737 C C . GLY A 1 97 ? 14.423 -36.515 -1.628 1.00 36.59 97 GLY A C 1
ATOM 738 O O . GLY A 1 97 ? 15.445 -36.246 -0.998 1.00 36.59 97 GLY A O 1
ATOM 739 N N . ASP A 1 98 ? 13.449 -37.296 -1.183 1.00 38.38 98 ASP A N 1
AT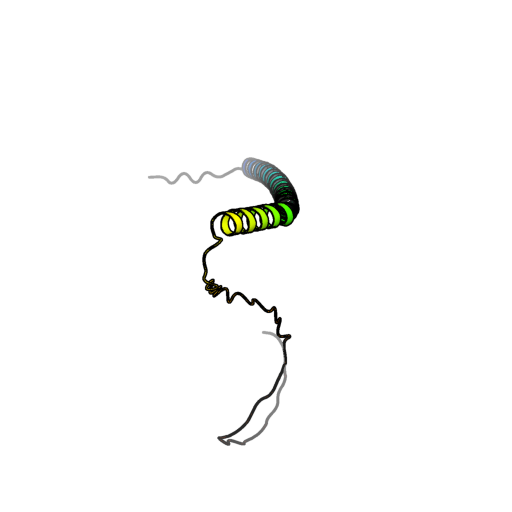OM 740 C CA . ASP A 1 98 ? 13.472 -38.158 -0.011 1.00 38.38 98 ASP A CA 1
ATOM 741 C C . ASP A 1 98 ? 14.589 -39.226 -0.048 1.00 38.38 98 ASP A C 1
ATOM 743 O O . ASP A 1 98 ? 14.997 -39.702 -1.105 1.00 38.38 98 ASP A O 1
ATOM 747 N N . GLU A 1 99 ? 14.998 -39.623 1.163 1.00 41.31 99 GLU A N 1
ATOM 748 C CA . GLU A 1 99 ? 15.487 -40.952 1.569 1.00 41.31 99 GLU A CA 1
ATOM 749 C C . GLU A 1 99 ? 16.718 -41.576 0.871 1.00 41.31 99 GLU A C 1
ATOM 751 O O . GLU A 1 99 ? 16.628 -42.137 -0.217 1.00 41.31 99 GLU A O 1
ATOM 756 N N . GLN A 1 100 ? 17.821 -41.741 1.622 1.00 44.31 100 GLN A N 1
ATOM 757 C CA . GLN A 1 100 ? 18.176 -43.072 2.154 1.00 44.31 100 GLN A CA 1
ATOM 758 C C . GLN A 1 100 ? 19.412 -43.092 3.063 1.00 44.31 100 GLN A C 1
ATOM 760 O O . GLN A 1 100 ? 20.458 -42.499 2.810 1.00 44.31 100 GLN A O 1
ATOM 765 N N . GLN A 1 101 ? 19.238 -43.864 4.131 1.00 46.00 101 GLN A N 1
ATOM 766 C CA . GLN A 1 101 ? 20.211 -44.291 5.121 1.00 46.00 101 GLN A CA 1
ATOM 767 C C . GLN A 1 101 ? 21.245 -45.255 4.516 1.00 46.00 101 GLN A C 1
ATOM 769 O O . GLN A 1 101 ? 20.892 -46.230 3.862 1.00 46.00 101 GLN A O 1
ATOM 774 N N . HIS A 1 102 ? 22.514 -45.056 4.861 1.00 37.31 102 HIS A N 1
ATOM 775 C CA . HIS A 1 102 ? 23.526 -46.108 4.990 1.00 37.31 102 HIS A CA 1
ATOM 776 C C . HIS A 1 102 ? 24.248 -45.793 6.313 1.00 37.31 102 HIS A C 1
ATOM 778 O O . HIS A 1 102 ? 24.708 -44.676 6.503 1.00 37.31 102 HIS A O 1
ATOM 784 N N . GLY A 1 103 ? 24.309 -46.641 7.335 1.00 34.91 103 GLY A N 1
ATOM 785 C CA . GLY A 1 103 ? 24.425 -48.090 7.322 1.00 34.91 103 GLY A CA 1
ATOM 786 C C . GLY A 1 103 ? 25.854 -48.450 7.729 1.00 34.91 103 GLY A C 1
ATOM 787 O O . GLY A 1 103 ? 26.722 -48.531 6.867 1.00 34.91 103 GLY A O 1
ATOM 788 N N . GLY A 1 104 ? 26.091 -48.670 9.031 1.00 33.62 104 GLY A N 1
ATOM 789 C CA . GLY A 1 104 ? 27.263 -49.419 9.499 1.00 33.62 104 GLY A CA 1
ATOM 790 C C . GLY A 1 104 ? 27.839 -49.039 10.867 1.00 33.62 104 GLY A C 1
ATOM 791 O O . GLY A 1 104 ? 28.744 -48.216 10.937 1.00 33.62 104 GLY A O 1
ATOM 792 N N . GLY A 1 105 ? 27.430 -49.763 11.918 1.00 32.22 105 GLY A N 1
ATOM 793 C CA . GLY A 1 105 ? 28.361 -50.177 12.978 1.00 32.22 105 GLY A CA 1
ATOM 794 C C . GLY A 1 105 ? 27.891 -50.024 14.427 1.00 32.22 105 GLY A C 1
ATOM 795 O O . GLY A 1 105 ? 28.038 -48.956 15.005 1.00 32.22 105 GLY A O 1
ATOM 796 N N . GLY A 1 106 ? 27.467 -51.131 15.050 1.00 33.50 106 GLY A N 1
ATOM 797 C CA . GLY A 1 106 ? 27.494 -51.291 16.513 1.00 33.50 106 GLY A CA 1
ATOM 798 C C . GLY A 1 106 ? 26.259 -51.981 17.083 1.00 33.50 106 GLY A C 1
ATOM 799 O O . GLY A 1 106 ? 25.246 -51.337 17.306 1.00 33.50 106 GLY A O 1
ATOM 800 N N . GLY A 1 107 ? 26.345 -53.297 17.287 1.00 39.19 107 GLY A N 1
ATOM 801 C CA . GLY A 1 107 ? 25.241 -54.145 17.732 1.00 39.19 107 GLY A CA 1
ATOM 802 C C . GLY A 1 107 ? 24.832 -53.997 19.201 1.00 39.19 107 GLY A C 1
ATOM 803 O O . GLY A 1 107 ? 25.602 -53.549 20.047 1.00 39.19 107 GLY A O 1
ATOM 804 N N . GLY A 1 108 ? 23.615 -54.465 19.475 1.00 36.69 108 GLY A N 1
ATOM 805 C CA . GLY A 1 108 ? 23.029 -54.626 20.802 1.00 36.69 108 GLY A CA 1
ATOM 806 C C . GLY A 1 108 ? 21.582 -55.099 20.672 1.00 36.69 108 GLY A C 1
ATOM 807 O O . GLY A 1 108 ? 20.673 -54.281 20.658 1.00 36.69 108 GLY A O 1
ATOM 808 N N . VAL A 1 109 ? 21.391 -56.408 20.497 1.00 45.59 109 VAL A N 1
ATOM 809 C CA . VAL A 1 109 ? 20.087 -57.095 20.499 1.00 45.59 109 VAL A CA 1
ATOM 810 C C . VAL A 1 109 ? 19.791 -57.556 21.922 1.00 45.59 109 VAL A C 1
ATOM 812 O O . VAL A 1 109 ? 20.648 -58.258 22.450 1.00 45.59 109 VAL A O 1
ATOM 815 N N . VAL A 1 110 ? 18.632 -57.183 22.482 1.00 49.44 110 VAL A N 1
ATOM 816 C CA . VAL A 1 110 ? 17.719 -57.990 23.340 1.00 49.44 110 VAL A CA 1
ATOM 817 C C . VAL A 1 110 ? 16.453 -57.1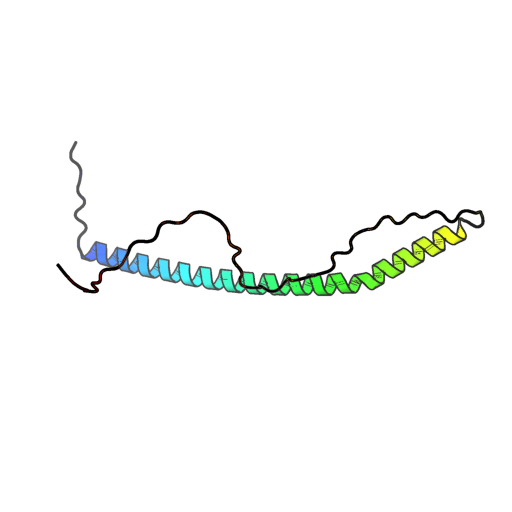32 23.570 1.00 49.44 110 VAL A C 1
ATOM 819 O O . VAL A 1 110 ? 16.572 -56.043 24.128 1.00 49.44 110 VAL A O 1
ATOM 822 N N . ASP A 1 111 ? 15.364 -57.407 22.843 1.00 43.53 111 ASP A N 1
ATOM 823 C CA . ASP A 1 111 ? 14.147 -58.156 23.262 1.00 43.53 111 ASP A CA 1
ATOM 824 C C . ASP A 1 111 ? 13.214 -57.287 24.137 1.00 43.53 111 ASP A C 1
ATOM 826 O O . ASP A 1 111 ? 13.600 -56.824 25.207 1.00 4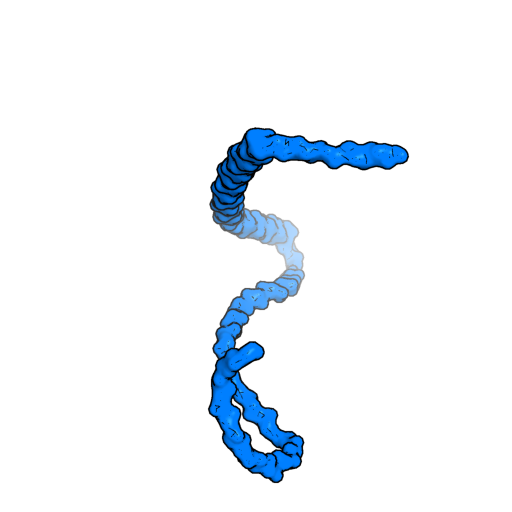3.53 111 ASP A O 1
ATOM 830 N N . GLU A 1 112 ? 12.131 -56.755 23.554 1.00 53.28 112 GLU A N 1
ATOM 831 C CA . GLU A 1 112 ? 10.764 -57.326 23.571 1.00 53.28 112 GLU A CA 1
ATOM 832 C C . GLU A 1 112 ? 10.197 -57.392 24.994 1.00 53.28 112 GLU A C 1
ATOM 834 O O . GLU A 1 112 ? 10.618 -58.221 25.786 1.00 53.28 112 GLU A O 1
ATOM 839 N N . ASP A 1 113 ? 9.271 -56.485 25.317 1.00 52.06 113 ASP A N 1
ATOM 840 C CA . ASP A 1 113 ? 7.964 -56.872 25.852 1.00 52.06 113 ASP A CA 1
ATOM 841 C C . ASP A 1 113 ? 7.011 -55.668 25.896 1.00 52.06 113 ASP A C 1
ATOM 843 O O . ASP A 1 113 ? 7.401 -54.500 25.974 1.00 52.06 113 ASP A O 1
ATOM 847 N N . GLU A 1 114 ? 5.750 -56.025 25.725 1.00 54.00 114 GLU A N 1
ATOM 848 C CA . GLU A 1 114 ? 4.580 -55.226 25.417 1.00 54.00 114 GLU A CA 1
ATOM 849 C C . GLU A 1 114 ? 4.166 -54.289 26.567 1.00 54.00 114 GLU A C 1
ATOM 851 O O . GLU A 1 114 ? 4.454 -54.536 27.732 1.00 54.00 114 GLU A O 1
ATOM 856 N N . ASP A 1 115 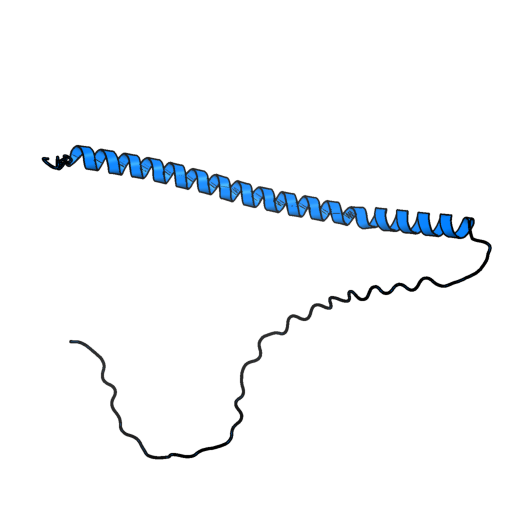? 3.495 -53.183 26.239 1.00 57.34 115 ASP A N 1
ATOM 857 C CA . ASP A 1 115 ? 2.100 -52.981 26.652 1.00 57.34 115 ASP A CA 1
ATOM 858 C C . ASP A 1 115 ? 1.651 -51.542 26.381 1.00 57.34 115 ASP A C 1
ATOM 860 O O . ASP A 1 115 ? 2.138 -50.545 26.920 1.00 57.34 115 ASP A O 1
ATOM 864 N N . VAL A 1 116 ? 0.669 -51.473 25.492 1.00 54.38 116 VAL A N 1
ATOM 865 C CA . VAL A 1 116 ? -0.210 -50.337 25.262 1.00 54.38 116 VAL A CA 1
ATOM 866 C C . VAL A 1 116 ? -1.189 -50.281 26.430 1.00 54.38 116 VAL A C 1
ATOM 868 O O . VAL A 1 116 ? -1.955 -51.220 26.590 1.00 54.38 116 VAL A O 1
ATOM 871 N N . GLU A 1 117 ? -1.281 -49.162 27.149 1.00 57.78 117 GLU A N 1
ATOM 872 C CA . GLU A 1 117 ? -2.599 -48.680 27.570 1.00 57.78 117 GLU A CA 1
ATOM 873 C C . GLU A 1 117 ? -2.646 -47.166 27.799 1.00 57.78 117 GLU A C 1
ATOM 875 O O . GLU A 1 117 ? -1.747 -46.533 28.353 1.00 57.78 117 GLU A O 1
ATOM 880 N N . MET A 1 118 ? -3.729 -46.598 27.274 1.00 55.91 118 MET A N 1
ATOM 881 C CA . MET A 1 118 ? -4.140 -45.211 27.389 1.00 55.91 118 MET A CA 1
ATOM 882 C C . MET A 1 118 ? -4.736 -44.909 28.771 1.00 55.91 118 MET A C 1
ATOM 884 O O . MET A 1 118 ? -5.334 -45.774 29.398 1.00 55.91 118 MET A O 1
ATOM 888 N N . ALA A 1 119 ? -4.769 -43.607 29.055 1.00 46.47 119 ALA A N 1
ATOM 889 C CA . ALA A 1 119 ? -5.826 -42.881 29.762 1.00 46.47 119 ALA A CA 1
ATOM 890 C C . ALA A 1 119 ? -5.740 -42.733 31.294 1.00 46.47 119 ALA A C 1
ATOM 892 O O . ALA A 1 119 ? -5.680 -43.690 32.053 1.00 46.47 119 ALA A O 1
ATOM 893 N N . ASP A 1 120 ? -5.834 -41.450 31.664 1.00 47.53 120 ASP A N 1
ATOM 894 C CA . ASP A 1 120 ? -6.430 -40.844 32.857 1.00 47.53 120 ASP A CA 1
ATOM 895 C C . ASP A 1 120 ? -6.072 -41.397 34.238 1.00 47.53 120 ASP A C 1
ATOM 897 O O . ASP A 1 120 ? -6.618 -42.404 34.676 1.00 47.53 120 ASP A O 1
ATOM 901 N N . LEU A 1 121 ? -5.301 -40.591 34.984 1.00 45.72 121 LEU A N 1
ATOM 902 C CA . LEU A 1 121 ? -5.744 -39.952 36.235 1.00 45.72 121 LEU A CA 1
ATOM 903 C C . LEU A 1 121 ? -5.028 -38.606 36.441 1.00 45.72 121 LEU A C 1
ATOM 905 O O . LEU A 1 121 ? -3.788 -38.560 36.277 1.00 45.72 121 LEU A O 1
#

Organism: NCBI:txid2898453

pLDDT: mean 70.79, std 23.64, range [32.22, 98.5]

Sequence (121 aa):
MATTTSTSTPASRAYFEQQRGALIGEIATSFEHVLANINKLNRNLEAVIAVGNEFSSVEALWSTFETVMAKEEGEGEGQEGRDDNKHAEARGYEEGGDEQQHGGGGGGVVDEDEDVEMADL

Mean predicted aligned error: 20.18 Å

Radius of gyration: 36.63 Å; Cα contacts (8 Å, |Δi|>4): 1; chains: 1; bounding box: 65×66×91 Å

Secondary structure (DSSP, 8-state):
---------HHHHHHHHHHHHHHHHHHHHHHHHHHHHHHHHHHHHHHHHHHHHHTHHHHHHHHHHHHHHHHHS--S---------------------------------------------

Foldseek 3Di:
DDDPPPPDDVVNVVVVVVVVVVVVVVVVVVVVVVVVVVVVVVVVVVVVVVVVVVCVVVVVVVVVVVVVVCVVVPPDDDPDDDPPDPDPPDDDDDDDDDDDDDDDDDDDDDDDDDDDDDDDD